Protein AF-A0A3N5W654-F1 (afdb_monomer_lite)

pLDDT: mean 90.47, std 6.74, range [62.69, 98.12]

Foldseek 3Di:
DVVVVVVVVVVVVVVVVVVVVVVVDDDDDPVVVCVVVVVVVVVVVVVVVVVVVVCVVVVVVVVVVVD

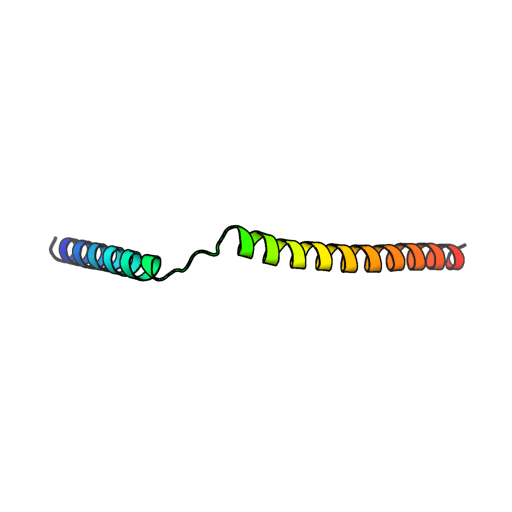Structure (mmCIF, N/CA/C/O backbone):
data_AF-A0A3N5W654-F1
#
_entry.id   AF-A0A3N5W654-F1
#
loop_
_atom_site.group_PDB
_atom_site.id
_atom_site.type_symbol
_atom_site.label_atom_id
_atom_site.label_alt_id
_atom_site.label_comp_id
_atom_site.label_asym_id
_atom_site.label_entity_id
_atom_site.label_seq_id
_atom_site.pdbx_PDB_ins_code
_atom_site.Cartn_x
_atom_site.Cartn_y
_atom_site.Cartn_z
_atom_site.occupancy
_atom_site.B_iso_or_equiv
_atom_site.auth_seq_id
_atom_site.auth_comp_id
_atom_site.auth_asym_id
_atom_site.auth_atom_id
_atom_site.pdbx_PDB_model_num
ATOM 1 N N . MET A 1 1 ? -39.190 20.060 20.128 1.00 62.69 1 MET A N 1
ATOM 2 C CA . MET A 1 1 ? -38.343 19.550 21.231 1.00 62.69 1 MET A CA 1
ATOM 3 C C . MET A 1 1 ? -38.316 18.018 21.242 1.00 62.69 1 MET A C 1
ATOM 5 O O . MET A 1 1 ? -37.223 17.472 21.162 1.00 62.69 1 MET A O 1
ATOM 9 N N . GLU A 1 2 ? -39.466 17.327 21.205 1.00 77.81 2 GLU A N 1
ATOM 10 C CA . GLU A 1 2 ? -39.576 15.852 21.073 1.00 77.81 2 GLU A CA 1
ATOM 11 C C . GLU A 1 2 ? -38.734 15.243 19.937 1.00 77.81 2 GLU A C 1
ATOM 13 O O . GLU A 1 2 ? -37.893 14.383 20.178 1.00 77.81 2 GLU A O 1
ATOM 18 N N . LYS A 1 3 ? -38.882 15.759 18.707 1.00 81.00 3 LYS A N 1
ATOM 19 C CA . LYS A 1 3 ? -38.163 15.248 17.522 1.00 81.00 3 LYS A CA 1
ATOM 20 C C . LYS A 1 3 ? -36.638 15.334 17.650 1.00 81.00 3 LYS A C 1
ATOM 22 O O . LYS A 1 3 ? -35.921 14.497 17.112 1.00 81.00 3 LYS A O 1
ATOM 27 N N . ILE A 1 4 ? -36.138 16.339 18.374 1.00 84.38 4 ILE A N 1
ATOM 28 C CA . ILE A 1 4 ? -34.700 16.516 18.619 1.00 84.38 4 ILE A CA 1
ATOM 29 C C . ILE A 1 4 ? -34.215 15.466 19.626 1.00 84.38 4 ILE A C 1
ATOM 31 O O . ILE A 1 4 ? -33.169 14.860 19.415 1.00 84.38 4 ILE A O 1
ATOM 35 N N . LYS A 1 5 ? -34.992 15.188 20.683 1.00 85.75 5 LYS A N 1
ATOM 36 C CA . LYS A 1 5 ? -34.694 14.098 21.627 1.00 85.75 5 LYS A CA 1
ATOM 37 C C . LYS A 1 5 ? -34.690 12.729 20.941 1.00 85.75 5 LYS A C 1
ATOM 39 O O . LYS A 1 5 ? -33.763 11.957 21.174 1.00 85.75 5 LYS A O 1
ATOM 44 N N . GLU A 1 6 ? -35.660 12.452 20.071 1.00 88.44 6 GLU A N 1
ATOM 45 C CA . GLU A 1 6 ? -35.693 11.208 19.286 1.00 88.44 6 GLU A CA 1
ATOM 46 C C . GLU A 1 6 ? -34.485 11.080 18.352 1.00 88.44 6 GLU A C 1
ATOM 48 O O . GLU A 1 6 ? -33.864 10.020 18.280 1.00 88.44 6 GLU A O 1
ATOM 53 N N . PHE A 1 7 ? -34.114 12.158 17.656 1.00 89.25 7 PHE A N 1
ATOM 54 C CA . PHE A 1 7 ? -32.941 12.166 16.782 1.00 89.25 7 PHE A CA 1
ATOM 55 C C . PHE A 1 7 ? -31.646 11.898 17.562 1.00 89.25 7 PHE A C 1
ATOM 57 O O . PHE A 1 7 ? -30.832 11.075 17.145 1.00 89.25 7 PHE A O 1
ATOM 64 N N . LEU A 1 8 ? -31.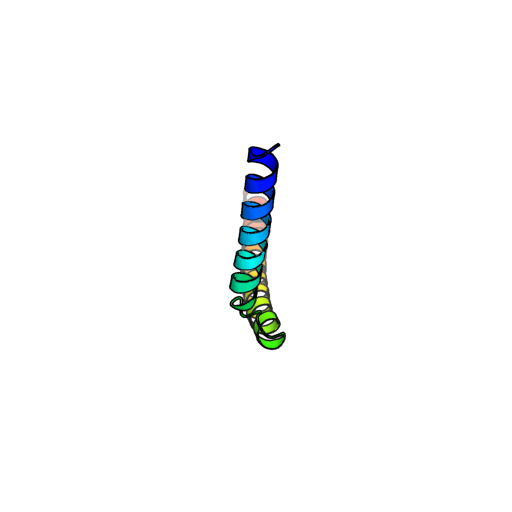480 12.520 18.735 1.00 89.56 8 LEU A N 1
ATOM 65 C CA . LEU A 1 8 ? -30.329 12.288 19.612 1.00 89.56 8 LEU A CA 1
ATOM 66 C C . LEU A 1 8 ? -30.276 10.845 20.138 1.00 89.56 8 LEU A C 1
ATOM 68 O O . LEU A 1 8 ? -29.193 10.261 20.218 1.00 89.56 8 LEU A O 1
ATOM 72 N N . GLN A 1 9 ? -31.424 10.242 20.459 1.00 90.25 9 GLN A N 1
ATOM 73 C CA . GLN A 1 9 ? -31.490 8.830 20.849 1.00 90.25 9 GLN A CA 1
ATOM 74 C C . GLN A 1 9 ? -31.110 7.896 19.695 1.00 90.25 9 GLN A C 1
ATOM 76 O O . GLN A 1 9 ? -30.301 6.989 19.898 1.00 90.25 9 GLN A O 1
ATOM 81 N N . LYS A 1 10 ? -31.621 8.144 18.482 1.00 90.25 10 LYS A N 1
ATOM 82 C CA . LYS A 1 10 ? -31.268 7.372 17.278 1.00 90.25 10 LYS A CA 1
ATOM 83 C C . LYS A 1 10 ? -29.782 7.484 16.942 1.00 90.25 10 LYS A C 1
ATOM 85 O O . LYS A 1 10 ? -29.142 6.468 16.693 1.00 90.25 10 LYS A O 1
ATOM 90 N N . ALA A 1 11 ? -29.206 8.684 17.010 1.00 90.12 11 ALA A N 1
ATOM 91 C CA . ALA A 1 11 ? -27.777 8.890 16.784 1.00 90.12 11 ALA A CA 1
ATOM 92 C C . ALA A 1 11 ? -26.923 8.138 17.819 1.00 90.12 11 ALA A C 1
ATOM 94 O O . ALA A 1 11 ? -25.972 7.447 17.459 1.00 90.12 11 ALA A O 1
ATOM 95 N N . LYS A 1 12 ? -27.285 8.199 19.108 1.00 91.94 12 LYS A N 1
ATOM 96 C CA . LYS A 1 12 ? -26.587 7.458 20.171 1.00 91.94 12 LYS A CA 1
ATOM 97 C C . LYS A 1 12 ? -26.634 5.943 19.946 1.00 91.94 12 LYS A C 1
ATOM 99 O O . LYS A 1 12 ? -25.634 5.262 20.176 1.00 91.94 12 LYS A O 1
ATOM 104 N N . GLN A 1 13 ? -27.776 5.429 19.495 1.00 91.19 13 GLN A N 1
ATOM 105 C CA . GLN A 1 13 ? -27.938 4.023 19.140 1.00 91.19 13 GLN A CA 1
ATOM 106 C C . GLN A 1 13 ? -27.068 3.647 17.928 1.00 91.19 13 GLN A C 1
ATOM 108 O O . GLN A 1 13 ? -26.323 2.674 18.005 1.00 91.19 13 GLN A O 1
ATOM 113 N N . PHE A 1 14 ? -27.055 4.473 16.879 1.00 91.50 14 PHE A N 1
ATOM 114 C CA . PHE A 1 14 ? -26.208 4.279 15.700 1.00 91.50 14 PHE A CA 1
ATOM 115 C C . PHE A 1 14 ? -24.714 4.222 16.053 1.00 91.50 14 PHE A C 1
ATOM 117 O O . PHE A 1 14 ? -24.015 3.293 15.664 1.00 91.50 14 PHE A O 1
ATOM 124 N N . PHE A 1 15 ? -24.210 5.155 16.868 1.00 93.50 15 PHE A N 1
ATOM 125 C CA . PHE A 1 15 ? -22.807 5.125 17.308 1.00 93.50 15 PHE A CA 1
ATOM 126 C C . PHE A 1 15 ? -22.467 3.879 18.134 1.00 93.50 15 PHE A C 1
ATOM 128 O O . PHE A 1 15 ? -21.352 3.358 18.052 1.00 93.50 15 PHE A O 1
ATOM 135 N N . ARG A 1 16 ? -23.419 3.388 18.935 1.00 92.31 16 ARG A N 1
ATOM 136 C CA . ARG A 1 16 ? -23.254 2.143 19.691 1.00 92.31 16 ARG A CA 1
ATOM 137 C C . ARG A 1 16 ? -23.160 0.941 18.751 1.00 92.31 16 ARG A C 1
ATOM 139 O O . ARG A 1 16 ? -22.286 0.105 18.960 1.00 92.31 16 ARG A O 1
ATOM 146 N N . GLU A 1 17 ? -24.005 0.876 17.728 1.00 92.00 17 GLU A N 1
ATOM 147 C CA . GLU A 1 17 ? -23.987 -0.175 16.703 1.00 92.00 17 GLU A CA 1
ATOM 148 C C . GLU A 1 17 ? -22.696 -0.140 15.876 1.00 92.00 17 GLU A C 1
ATOM 150 O O . GLU A 1 17 ? -22.009 -1.155 15.783 1.00 92.00 17 GLU A O 1
ATOM 155 N N . VAL A 1 18 ? -22.275 1.037 15.398 1.00 93.31 18 VAL A N 1
ATOM 156 C CA . VAL A 1 18 ? -20.999 1.222 14.681 1.00 93.31 18 VAL A CA 1
ATOM 157 C C . VAL A 1 18 ? -19.819 0.750 15.526 1.00 93.31 18 VAL A C 1
ATOM 159 O O . VAL A 1 18 ? -18.940 0.051 15.030 1.00 93.31 18 VAL A O 1
ATOM 162 N N . ARG A 1 19 ? -19.793 1.068 16.827 1.00 90.62 19 ARG A N 1
ATOM 163 C CA . ARG A 1 19 ? -18.724 0.601 17.721 1.00 90.62 19 ARG A CA 1
ATOM 164 C C . ARG A 1 19 ? -18.714 -0.920 17.882 1.00 90.62 19 ARG A C 1
ATOM 166 O O . ARG A 1 19 ? -17.642 -1.487 18.078 1.00 90.62 19 ARG A O 1
ATOM 173 N N . VAL A 1 20 ? -19.874 -1.576 17.853 1.00 91.06 20 VAL A N 1
ATOM 174 C CA . VAL A 1 20 ? -19.968 -3.043 17.900 1.00 91.06 20 VAL A CA 1
ATOM 175 C C . VAL A 1 20 ? -19.453 -3.651 16.597 1.00 91.06 20 VAL A C 1
ATOM 177 O O . VAL A 1 20 ? -18.676 -4.600 16.649 1.00 91.06 20 VAL A O 1
ATOM 180 N N . GLU A 1 21 ? -19.799 -3.071 15.451 1.00 90.75 21 GLU A N 1
ATOM 181 C CA . GLU A 1 21 ? -19.371 -3.576 14.144 1.00 90.75 21 GLU A CA 1
ATOM 182 C C . GLU A 1 21 ? -17.875 -3.352 13.897 1.00 90.75 21 GLU A C 1
ATOM 184 O O . GLU A 1 21 ? -17.174 -4.255 13.448 1.00 90.75 21 GLU A O 1
ATOM 189 N N . LEU A 1 22 ? -17.340 -2.202 14.316 1.00 89.31 22 LEU A N 1
ATOM 190 C CA . LEU A 1 22 ? -15.905 -1.914 14.264 1.00 89.31 22 LEU A CA 1
ATOM 191 C C . LEU A 1 22 ? -15.071 -2.879 15.114 1.00 89.31 22 LEU A C 1
ATOM 193 O O . LEU A 1 22 ? -13.911 -3.118 14.793 1.00 89.31 22 LEU A O 1
ATOM 197 N N . LYS A 1 23 ? -15.637 -3.468 16.176 1.00 86.94 23 LYS A N 1
ATOM 198 C CA . LYS A 1 23 ? -14.948 -4.513 16.952 1.00 86.94 23 LYS A CA 1
ATOM 199 C C . LYS A 1 23 ? -14.852 -5.847 16.211 1.00 86.94 23 LYS A C 1
ATOM 201 O O . LYS A 1 23 ? -14.008 -6.657 16.577 1.00 86.94 23 LYS A O 1
ATOM 206 N N . LYS A 1 24 ? -15.702 -6.085 15.207 1.00 87.81 24 LYS A N 1
ATOM 207 C CA . LYS A 1 24 ? -15.626 -7.273 14.344 1.00 87.81 24 LYS A CA 1
ATOM 208 C C . LYS A 1 24 ? -14.582 -7.116 13.236 1.00 87.81 24 LYS A C 1
ATOM 210 O O . LYS A 1 24 ? -14.233 -8.103 12.600 1.00 87.81 24 LYS A O 1
ATOM 215 N N . VAL A 1 25 ? -14.080 -5.899 13.002 1.00 88.12 25 VAL A N 1
ATOM 216 C CA . VAL A 1 25 ? -13.015 -5.647 12.026 1.00 88.12 25 VAL A CA 1
ATOM 217 C C . VAL A 1 25 ? -11.713 -6.241 12.552 1.00 88.12 25 VAL A C 1
ATOM 219 O O . VAL A 1 25 ? -11.102 -5.735 13.495 1.00 88.12 25 VAL A O 1
ATOM 222 N N . THR A 1 26 ? -11.279 -7.328 11.927 1.00 80.62 26 THR A N 1
ATOM 223 C CA . THR A 1 26 ? -9.974 -7.935 12.169 1.00 80.62 26 THR A CA 1
ATOM 224 C C . THR A 1 26 ? -8.917 -7.133 11.427 1.00 80.62 26 THR A C 1
ATOM 226 O O . THR A 1 26 ? -8.769 -7.246 10.211 1.00 80.62 26 THR A O 1
ATOM 229 N N . TRP A 1 27 ? -8.197 -6.288 12.159 1.00 83.75 27 TRP A N 1
ATOM 230 C CA . TRP A 1 27 ? -7.060 -5.572 11.600 1.00 83.75 27 TRP A CA 1
ATOM 231 C C . TRP A 1 27 ? -5.929 -6.554 11.284 1.00 83.75 27 TRP A C 1
ATOM 233 O O . TRP A 1 27 ? -5.615 -7.398 12.130 1.00 83.75 27 TRP A O 1
ATOM 243 N N . PRO A 1 28 ? -5.318 -6.451 10.092 1.00 82.88 28 PRO A N 1
ATOM 244 C CA . PRO A 1 28 ? -4.242 -7.342 9.696 1.00 82.88 28 PRO A CA 1
ATOM 245 C C . PRO A 1 28 ? -3.055 -7.193 10.644 1.00 82.88 28 PRO A C 1
ATOM 247 O O . PRO A 1 28 ? -2.740 -6.104 11.140 1.00 82.88 28 PRO A O 1
ATOM 250 N N . SER A 1 29 ? -2.376 -8.308 10.898 1.00 86.25 29 SER A N 1
ATOM 251 C CA . SER A 1 29 ? -1.137 -8.274 11.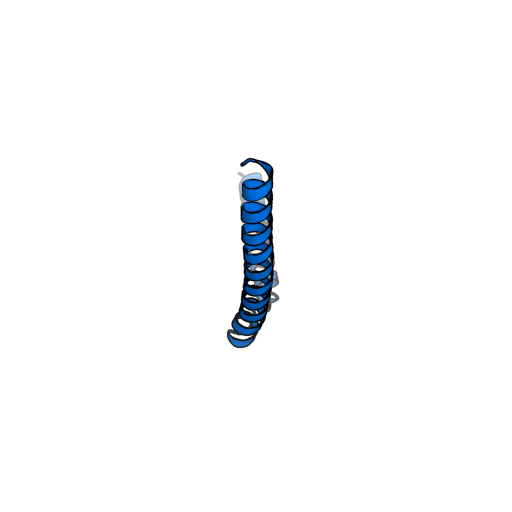670 1.00 86.25 29 SER A CA 1
ATOM 252 C C . SER A 1 29 ? -0.052 -7.524 10.888 1.00 86.25 29 SER A C 1
ATOM 254 O O . SER A 1 29 ? -0.032 -7.538 9.658 1.00 86.25 29 SER A O 1
ATOM 256 N N . ARG A 1 30 ? 0.926 -6.921 11.584 1.00 84.25 30 ARG A N 1
ATOM 257 C CA . ARG A 1 30 ? 2.065 -6.248 10.919 1.00 84.25 30 ARG A CA 1
ATOM 258 C C . ARG A 1 30 ? 2.756 -7.151 9.888 1.00 84.25 30 ARG A C 1
ATOM 260 O O . ARG A 1 30 ? 3.246 -6.658 8.880 1.00 84.25 30 ARG A O 1
ATOM 267 N N . LYS A 1 31 ? 2.780 -8.465 10.138 1.00 86.12 31 LYS A N 1
ATOM 268 C CA . LYS A 1 31 ? 3.368 -9.461 9.235 1.00 86.12 31 LYS A CA 1
ATOM 269 C C . LYS A 1 31 ? 2.567 -9.610 7.941 1.00 86.12 31 LYS A C 1
ATOM 271 O O . LYS A 1 31 ? 3.170 -9.604 6.875 1.00 86.12 31 LYS A O 1
ATOM 276 N N . GLU A 1 32 ? 1.240 -9.690 8.021 1.00 85.81 32 GLU A N 1
ATOM 277 C CA . GLU A 1 32 ? 0.377 -9.746 6.832 1.00 85.81 32 GLU A CA 1
ATOM 278 C C . GLU A 1 32 ? 0.473 -8.472 6.003 1.00 85.81 32 GLU A C 1
ATOM 280 O O . GLU A 1 32 ? 0.644 -8.560 4.792 1.00 85.81 32 GLU A O 1
ATOM 285 N N . THR A 1 33 ? 0.448 -7.298 6.643 1.00 88.25 33 THR A N 1
ATOM 286 C CA . THR A 1 33 ? 0.570 -6.017 5.932 1.00 88.25 33 THR A CA 1
ATOM 287 C C . THR A 1 33 ? 1.893 -5.915 5.176 1.00 88.25 33 THR A C 1
ATOM 289 O O . THR A 1 33 ? 1.933 -5.432 4.044 1.00 88.25 33 THR A O 1
ATOM 292 N N . ILE A 1 34 ? 2.992 -6.375 5.781 1.00 91.38 34 ILE A N 1
ATOM 293 C CA . ILE A 1 34 ? 4.301 -6.393 5.121 1.00 91.38 34 ILE A CA 1
ATOM 294 C C . ILE A 1 34 ? 4.300 -7.400 3.969 1.00 91.38 34 ILE A C 1
ATOM 296 O O . ILE A 1 34 ? 4.784 -7.069 2.889 1.00 91.38 34 ILE A O 1
ATOM 300 N N . ALA A 1 35 ? 3.732 -8.594 4.158 1.00 90.50 35 ALA A N 1
ATOM 301 C CA . ALA A 1 35 ? 3.648 -9.605 3.107 1.00 90.50 35 ALA A CA 1
ATOM 302 C C . ALA A 1 35 ? 2.838 -9.109 1.897 1.00 90.50 35 ALA A C 1
ATOM 304 O O . ALA A 1 35 ? 3.335 -9.159 0.771 1.00 90.50 35 ALA A O 1
ATOM 305 N N . SER A 1 36 ? 1.643 -8.552 2.118 1.00 90.31 36 SER A N 1
ATOM 306 C CA . SER A 1 36 ? 0.796 -8.020 1.044 1.00 90.31 36 SER A CA 1
ATOM 307 C C . SER A 1 36 ? 1.463 -6.851 0.318 1.00 90.31 36 SER A C 1
ATOM 309 O O . SER A 1 36 ? 1.452 -6.799 -0.909 1.00 90.31 36 SER A O 1
ATOM 311 N N . THR A 1 37 ? 2.109 -5.942 1.055 1.00 93.38 37 THR A N 1
ATOM 312 C CA . THR A 1 37 ? 2.828 -4.803 0.458 1.00 93.38 37 THR A CA 1
ATOM 313 C C . THR A 1 37 ? 4.044 -5.267 -0.346 1.00 93.38 37 THR A C 1
ATOM 315 O O . THR A 1 37 ? 4.309 -4.734 -1.419 1.00 93.38 37 THR A O 1
ATOM 318 N N . SER A 1 38 ? 4.756 -6.297 0.121 1.00 95.31 38 SER A N 1
ATOM 319 C CA . SER A 1 38 ? 5.938 -6.833 -0.567 1.00 95.31 38 SER A CA 1
ATOM 320 C C . SER A 1 38 ? 5.578 -7.437 -1.923 1.00 95.31 38 SER A C 1
ATOM 322 O O . SER A 1 38 ? 6.264 -7.179 -2.909 1.00 95.31 38 SER A O 1
ATOM 324 N N . VAL A 1 39 ? 4.469 -8.181 -2.003 1.00 96.44 39 VAL A N 1
ATOM 325 C CA . VAL A 1 39 ? 3.967 -8.735 -3.273 1.00 96.44 39 VAL A CA 1
ATOM 326 C C . VAL A 1 39 ? 3.632 -7.621 -4.266 1.00 96.44 39 VAL A C 1
ATOM 328 O O . VAL A 1 39 ? 4.012 -7.699 -5.438 1.00 96.44 39 VAL A O 1
ATOM 331 N N . VAL A 1 40 ? 2.969 -6.556 -3.803 1.00 97.25 40 VAL A N 1
ATOM 332 C CA . VAL A 1 40 ? 2.645 -5.397 -4.648 1.00 97.25 40 VAL A CA 1
ATOM 333 C C . VAL A 1 40 ? 3.917 -4.721 -5.156 1.00 97.25 40 VAL A C 1
ATOM 335 O O . VAL A 1 40 ? 4.024 -4.470 -6.353 1.00 97.25 40 VAL A O 1
ATOM 338 N N . LEU A 1 41 ? 4.909 -4.486 -4.292 1.00 98.00 41 LEU A N 1
ATOM 339 C CA . LEU A 1 41 ? 6.179 -3.867 -4.685 1.00 98.00 41 LEU A CA 1
ATOM 340 C C . LEU A 1 41 ? 6.924 -4.684 -5.746 1.00 98.00 41 LEU A C 1
ATOM 342 O O . LEU A 1 41 ? 7.396 -4.114 -6.726 1.00 98.00 41 LEU A O 1
ATOM 346 N N . ILE A 1 42 ? 6.986 -6.009 -5.587 1.00 97.94 42 ILE A N 1
ATOM 347 C CA . ILE A 1 42 ? 7.604 -6.901 -6.579 1.00 97.94 42 ILE A CA 1
ATOM 348 C C . ILE A 1 42 ? 6.861 -6.802 -7.915 1.00 97.94 42 ILE A C 1
ATOM 350 O O . ILE A 1 42 ? 7.485 -6.662 -8.964 1.00 97.94 42 ILE A O 1
ATOM 354 N N . THR A 1 43 ? 5.528 -6.824 -7.879 1.00 97.69 43 THR A N 1
ATOM 355 C CA . THR A 1 43 ? 4.698 -6.743 -9.088 1.00 97.69 43 THR A CA 1
ATOM 356 C C . THR A 1 43 ? 4.912 -5.418 -9.820 1.00 97.69 43 THR A C 1
ATOM 358 O O . THR A 1 43 ? 5.140 -5.409 -11.028 1.00 97.69 43 THR A O 1
ATOM 361 N N . VAL A 1 44 ? 4.908 -4.300 -9.090 1.00 98.00 44 VAL A N 1
ATOM 362 C CA . VAL A 1 44 ? 5.170 -2.966 -9.649 1.00 98.00 44 VAL A CA 1
ATOM 363 C C . VAL A 1 44 ? 6.571 -2.892 -10.248 1.00 98.00 44 VAL A C 1
ATOM 365 O O . VAL A 1 44 ? 6.727 -2.374 -11.351 1.00 98.00 44 VAL A O 1
ATOM 368 N N . PHE A 1 45 ? 7.579 -3.440 -9.565 1.00 98.12 45 PHE A N 1
ATOM 369 C CA . PHE A 1 45 ? 8.952 -3.451 -10.062 1.00 98.12 45 PHE A CA 1
ATOM 370 C C . PHE A 1 45 ? 9.081 -4.225 -11.379 1.00 98.12 45 PHE A C 1
ATOM 372 O O . PHE A 1 45 ? 9.694 -3.728 -12.320 1.00 98.12 45 PHE A O 1
ATOM 379 N N . LEU A 1 46 ? 8.461 -5.405 -11.478 1.00 98.06 46 LEU A N 1
ATOM 380 C CA . LEU A 1 46 ? 8.468 -6.210 -12.703 1.00 98.06 46 LEU A CA 1
ATOM 381 C C . LEU A 1 46 ? 7.805 -5.480 -13.875 1.00 98.06 46 LEU A C 1
ATOM 383 O O . LEU A 1 46 ? 8.369 -5.436 -14.967 1.00 98.06 46 LEU A O 1
ATOM 387 N N . VAL A 1 47 ? 6.634 -4.878 -13.646 1.00 97.94 47 VAL A N 1
ATOM 388 C CA . VAL A 1 47 ? 5.914 -4.124 -14.682 1.00 97.94 47 VAL A CA 1
ATOM 389 C C . VAL A 1 47 ? 6.714 -2.898 -15.118 1.00 97.94 47 VAL A C 1
ATOM 391 O O . VAL A 1 47 ? 6.885 -2.679 -16.314 1.00 97.94 47 VAL A O 1
ATOM 394 N N . ALA A 1 48 ? 7.249 -2.124 -14.170 1.00 97.62 48 ALA A N 1
ATOM 395 C CA . ALA A 1 48 ? 8.052 -0.942 -14.466 1.00 97.62 48 ALA A CA 1
ATOM 396 C C . ALA A 1 48 ? 9.328 -1.295 -15.242 1.00 97.62 48 ALA A C 1
ATOM 398 O O . ALA A 1 48 ? 9.684 -0.601 -16.191 1.00 97.62 48 ALA A O 1
ATOM 399 N N . PHE A 1 49 ? 9.996 -2.391 -14.877 1.00 97.88 49 PHE A N 1
ATOM 400 C CA . PHE A 1 49 ? 11.180 -2.871 -15.581 1.00 97.88 49 PHE A CA 1
ATOM 401 C C . PHE A 1 49 ? 10.856 -3.305 -17.015 1.00 97.88 49 PHE A C 1
ATOM 403 O O . PHE A 1 49 ? 11.555 -2.912 -17.948 1.00 97.88 49 PHE A O 1
ATOM 410 N N . PHE A 1 50 ? 9.776 -4.069 -17.203 1.00 97.12 50 PHE A N 1
ATOM 411 C CA . PHE A 1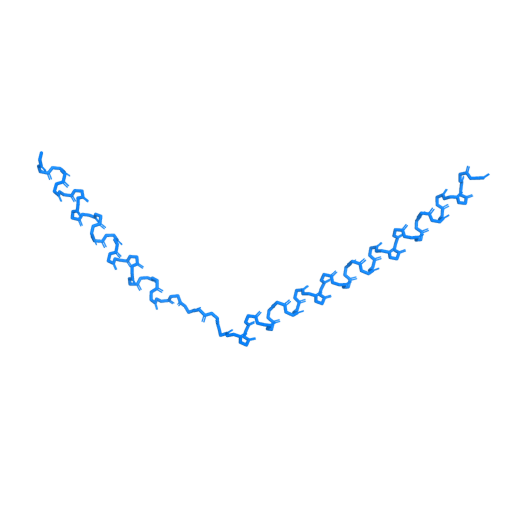 50 ? 9.326 -4.487 -18.529 1.00 97.12 50 PHE A CA 1
ATOM 412 C C . PHE A 1 50 ? 8.988 -3.286 -19.417 1.00 97.12 50 PHE A C 1
ATOM 414 O O . PHE A 1 50 ? 9.525 -3.178 -20.519 1.00 97.12 50 PHE A O 1
ATOM 421 N N . LEU A 1 51 ? 8.155 -2.363 -18.926 1.00 97.00 51 LEU A N 1
ATOM 422 C CA . LEU A 1 51 ? 7.798 -1.152 -19.665 1.00 97.00 51 LEU A CA 1
ATOM 423 C C . LEU A 1 51 ? 9.036 -0.308 -19.976 1.00 97.00 51 LEU A C 1
ATOM 425 O O . LEU A 1 51 ? 9.214 0.087 -21.119 1.00 97.00 51 LEU A O 1
ATOM 429 N N . GLY A 1 52 ? 9.952 -0.139 -19.020 1.00 96.25 52 GLY A N 1
ATOM 430 C CA . GLY A 1 52 ? 11.200 0.588 -19.245 1.00 96.25 52 GLY A CA 1
ATOM 431 C C . GLY A 1 52 ? 12.058 -0.011 -20.364 1.00 96.25 52 GLY A C 1
ATOM 432 O O . GLY A 1 52 ? 12.591 0.726 -21.191 1.00 96.25 52 GLY A O 1
ATOM 433 N N . ILE A 1 53 ? 12.168 -1.342 -20.447 1.00 97.00 53 ILE A N 1
ATOM 434 C CA . ILE A 1 53 ? 12.865 -2.003 -21.563 1.00 97.00 53 ILE A CA 1
ATOM 435 C C . ILE A 1 53 ? 12.146 -1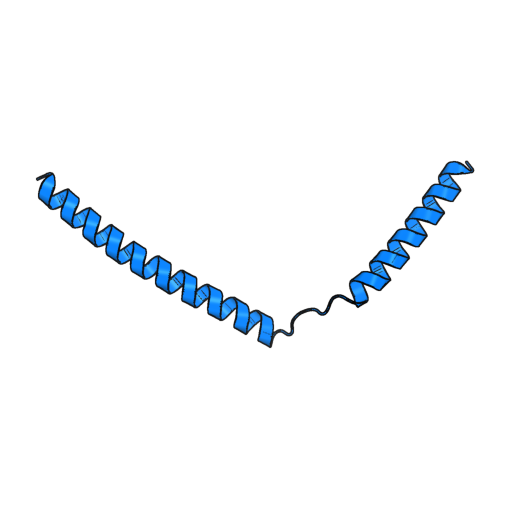.738 -22.885 1.00 97.00 53 ILE A C 1
ATOM 437 O O . ILE A 1 53 ? 12.798 -1.409 -23.879 1.00 97.00 53 ILE A O 1
ATOM 441 N N . VAL A 1 54 ? 10.822 -1.888 -22.905 1.00 96.62 54 VAL A N 1
ATOM 442 C CA . VAL A 1 54 ? 10.009 -1.684 -24.108 1.00 96.62 54 VAL A CA 1
ATOM 443 C C . VAL A 1 54 ? 10.126 -0.244 -24.599 1.00 96.62 54 VAL A C 1
ATOM 445 O O . VAL A 1 54 ? 10.403 -0.040 -25.777 1.00 96.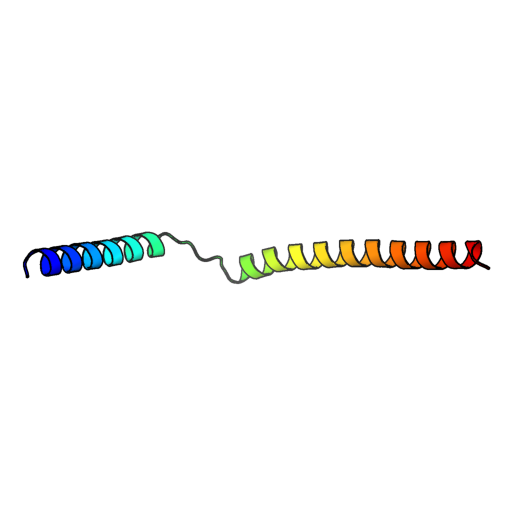62 54 VAL A O 1
ATOM 448 N N . ASP A 1 55 ? 10.014 0.739 -23.709 1.00 94.94 55 ASP A N 1
ATOM 449 C CA . ASP A 1 55 ? 10.115 2.162 -24.029 1.00 94.94 55 ASP A CA 1
ATOM 450 C C . ASP A 1 55 ? 11.498 2.517 -24.581 1.00 94.94 55 ASP A C 1
ATOM 452 O O . ASP A 1 55 ? 11.609 3.235 -25.578 1.00 94.94 55 ASP A O 1
ATOM 456 N N . LEU A 1 56 ? 12.569 1.976 -23.987 1.00 93.19 56 LEU A N 1
ATOM 457 C CA . LEU A 1 56 ? 13.933 2.159 -24.489 1.00 93.19 56 LEU A CA 1
ATOM 458 C C . LEU A 1 56 ? 14.132 1.501 -25.860 1.00 93.19 56 LEU A C 1
ATOM 460 O O . LEU A 1 56 ? 14.788 2.083 -26.728 1.00 93.19 56 LEU A O 1
ATOM 464 N N . GLY A 1 57 ? 13.570 0.308 -26.064 1.00 93.56 57 GLY A N 1
ATOM 465 C CA . GLY A 1 57 ? 13.602 -0.406 -27.337 1.00 93.56 57 GLY A CA 1
ATOM 466 C C . GLY A 1 57 ? 12.863 0.352 -28.437 1.00 93.56 57 GLY A C 1
ATOM 467 O O . GLY A 1 57 ? 13.447 0.637 -29.484 1.00 93.56 57 GLY A O 1
ATOM 468 N N . LEU A 1 58 ? 11.614 0.749 -28.177 1.00 93.50 58 LEU A N 1
ATOM 469 C CA . LEU A 1 58 ? 10.801 1.533 -29.106 1.00 93.50 58 LEU A CA 1
ATOM 470 C C . LEU A 1 58 ? 11.446 2.883 -29.415 1.00 93.50 58 LEU A C 1
ATOM 472 O O . LEU A 1 58 ? 11.530 3.257 -30.578 1.00 93.50 58 LEU A O 1
ATOM 476 N N . SER A 1 59 ? 11.941 3.599 -28.403 1.00 91.12 59 SER A N 1
ATOM 477 C CA . SER A 1 59 ? 12.556 4.919 -28.599 1.00 91.12 59 SER A CA 1
ATOM 478 C C . SER A 1 59 ? 13.785 4.853 -29.504 1.00 91.12 59 SER A C 1
ATOM 480 O O . SER A 1 59 ? 14.002 5.746 -30.322 1.00 91.12 59 SER A O 1
ATOM 482 N N . ARG A 1 60 ? 14.597 3.793 -29.382 1.00 90.19 60 ARG A N 1
ATOM 483 C CA . ARG A 1 60 ? 15.737 3.557 -30.281 1.00 90.19 60 ARG A CA 1
ATOM 484 C C . ARG A 1 60 ? 15.279 3.195 -31.687 1.00 90.19 60 ARG A C 1
ATOM 486 O O . ARG A 1 60 ? 15.829 3.722 -32.646 1.00 90.19 60 ARG A O 1
ATOM 493 N N . LEU A 1 61 ? 14.275 2.330 -31.803 1.00 92.31 61 LEU A N 1
ATOM 494 C CA . LEU A 1 61 ? 13.730 1.905 -33.087 1.00 92.31 61 LEU A CA 1
ATOM 495 C C . LEU A 1 61 ? 13.143 3.097 -33.856 1.00 92.31 61 LEU A C 1
ATOM 497 O O . LEU A 1 61 ? 13.511 3.319 -35.001 1.00 92.31 61 LEU A O 1
ATOM 501 N N . ILE A 1 62 ? 12.326 3.924 -33.199 1.00 93.50 62 ILE A N 1
ATOM 502 C CA . ILE A 1 62 ? 11.758 5.149 -33.779 1.00 93.50 62 ILE A CA 1
ATOM 503 C C . ILE A 1 62 ? 12.858 6.115 -34.230 1.00 93.50 62 ILE A C 1
ATOM 505 O O . ILE A 1 62 ? 12.743 6.676 -35.313 1.00 93.50 62 ILE A O 1
ATOM 509 N N . LYS A 1 63 ? 13.932 6.294 -33.445 1.00 90.88 63 LYS A N 1
ATOM 510 C CA . LYS A 1 63 ? 15.067 7.139 -33.854 1.00 90.88 63 LYS A CA 1
ATOM 511 C C . LYS A 1 63 ? 15.720 6.652 -35.146 1.00 90.88 63 LYS A C 1
ATOM 513 O O . LYS A 1 63 ? 15.937 7.464 -36.030 1.00 90.88 63 LYS A O 1
ATOM 518 N N . ILE A 1 64 ? 15.968 5.347 -35.266 1.00 92.06 64 ILE A N 1
ATOM 519 C CA . ILE A 1 64 ? 16.571 4.751 -36.470 1.00 92.06 64 ILE A CA 1
ATOM 520 C C . ILE A 1 64 ? 15.670 4.918 -37.699 1.00 92.06 64 ILE A C 1
ATOM 522 O O . ILE A 1 64 ? 16.177 5.044 -38.801 1.00 92.06 64 ILE A O 1
ATOM 526 N N . PHE A 1 65 ? 14.347 4.886 -37.531 1.00 90.69 65 PHE A N 1
ATOM 527 C CA . PHE A 1 65 ? 13.410 5.078 -38.643 1.00 90.69 65 PHE A CA 1
ATOM 528 C C . PHE A 1 65 ? 13.227 6.545 -39.062 1.00 90.69 65 PHE A C 1
ATOM 530 O O . PHE A 1 65 ? 12.685 6.792 -40.137 1.00 90.69 65 PHE A O 1
ATOM 537 N N . MET A 1 66 ? 13.568 7.501 -38.193 1.00 83.12 66 MET A N 1
ATOM 538 C CA . MET A 1 66 ? 13.325 8.931 -38.410 1.00 83.12 66 MET A CA 1
ATOM 539 C C . MET A 1 66 ? 14.570 9.684 -38.911 1.00 83.12 66 MET A C 1
ATOM 541 O O . MET A 1 66 ? 14.413 10.750 -39.504 1.00 83.12 66 MET A O 1
ATOM 545 N N . GLU A 1 67 ? 15.770 9.144 -38.675 1.00 64.62 67 GLU A N 1
ATOM 546 C CA . GLU A 1 67 ? 17.008 9.487 -39.403 1.00 64.62 67 GLU A CA 1
ATOM 547 C C . GLU A 1 67 ? 17.090 8.746 -40.745 1.00 64.62 67 GLU A C 1
ATOM 549 O O . GLU A 1 67 ? 17.603 9.359 -41.709 1.00 64.62 67 GLU A O 1
#

Radius of gyration: 27.43 Å; chains: 1; bounding box: 57×29×61 Å

Secondary structure (DSSP, 8-state):
-HHHHHHHHHHHHHHHHHHHHHTT--PPPHHHHHHHHHHHHHHHHHHHHHHHHHHHHHHHHHHHHH-

Sequence (67 aa):
MEKIKEFLQKAKQFFREVRVELKKVTWPSRKETIASTSVVLITVFLVAFFLGIVDLGLSRLIKIFME